Protein AF-A0A8H2XVH9-F1 (afdb_monomer_lite)

Foldseek 3Di:
DDDDDDDDDDDDDDDDDDDDDDPPPCPVPPPPPPVVLVVLLVVLVVQLVVLLVLLVVLLVVLVVLVVVLVPPDPPDPDCPPPSVVSVVLSVVSNVLSVCSNVVSVVSSVVSVVCSVVVPDPPPDPVVVVVSVVVSVVSVVVVVVVVVVVVVVVD

Structure (mmCIF, N/CA/C/O backbone):
data_AF-A0A8H2XVH9-F1
#
_entry.id   AF-A0A8H2XVH9-F1
#
loop_
_atom_site.group_PDB
_atom_site.id
_atom_site.type_symbol
_atom_site.label_atom_id
_atom_site.label_alt_id
_atom_site.label_comp_id
_atom_site.label_asym_id
_atom_site.label_entity_id
_atom_site.label_seq_id
_atom_site.pdbx_PDB_ins_code
_atom_site.Cartn_x
_atom_site.Cartn_y
_atom_site.Cartn_z
_atom_site.occupancy
_atom_site.B_iso_or_equiv
_atom_site.auth_seq_id
_atom_site.auth_comp_id
_atom_site.auth_asym_id
_atom_site.auth_atom_id
_atom_site.pdbx_PDB_model_num
ATOM 1 N N . MET A 1 1 ? -54.794 64.548 19.913 1.00 40.47 1 MET A N 1
ATOM 2 C CA . MET A 1 1 ? -55.504 63.346 19.416 1.00 40.47 1 MET A CA 1
ATOM 3 C C . MET A 1 1 ? -54.433 62.272 19.294 1.00 40.47 1 MET A C 1
ATOM 5 O O . MET A 1 1 ? -53.512 62.520 18.540 1.00 40.47 1 MET A O 1
ATOM 9 N N . GLN A 1 2 ? -54.324 61.189 20.059 1.00 41.72 2 GLN A N 1
ATOM 10 C CA . GLN A 1 2 ? -55.190 60.371 20.923 1.00 41.72 2 GLN A CA 1
ATOM 11 C C . GLN A 1 2 ? -54.210 59.745 21.964 1.00 41.72 2 GLN A C 1
ATOM 13 O O . GLN A 1 2 ? -53.076 59.461 21.598 1.00 41.72 2 GLN A O 1
ATOM 18 N N . SER A 1 3 ? -54.453 59.780 23.283 1.00 40.28 3 SER A N 1
ATOM 19 C CA . SER A 1 3 ? -55.134 58.729 24.080 1.00 40.28 3 SER A CA 1
ATOM 20 C C . SER A 1 3 ? -54.611 57.305 23.807 1.00 40.28 3 SER A C 1
ATOM 22 O O . SER A 1 3 ? -54.591 56.923 22.648 1.00 40.28 3 SER A O 1
ATOM 24 N N . ALA A 1 4 ? -54.299 56.400 24.737 1.00 48.28 4 ALA A N 1
ATOM 25 C CA . ALA A 1 4 ? -54.178 56.316 26.198 1.00 48.28 4 ALA A CA 1
ATOM 26 C C . ALA A 1 4 ? -53.773 54.849 26.517 1.00 48.28 4 ALA A C 1
ATOM 28 O O . ALA A 1 4 ? -53.998 53.990 25.669 1.00 48.28 4 ALA A O 1
ATOM 29 N N . ALA A 1 5 ? -53.317 54.591 27.755 1.00 52.09 5 ALA A N 1
ATOM 30 C CA . ALA A 1 5 ? -53.239 53.280 28.432 1.00 52.09 5 ALA A CA 1
ATOM 31 C C . ALA A 1 5 ? -52.168 52.291 27.892 1.00 52.09 5 ALA A C 1
ATOM 33 O O . ALA A 1 5 ? -51.928 52.208 26.700 1.00 52.09 5 ALA A O 1
ATOM 34 N N . ASP A 1 6 ? -51.407 51.552 28.698 1.00 46.31 6 ASP A N 1
ATOM 35 C CA . ASP A 1 6 ? -51.775 50.943 29.969 1.00 46.31 6 ASP A CA 1
ATOM 36 C C . ASP A 1 6 ? -50.625 50.891 30.985 1.00 46.31 6 ASP A C 1
ATOM 38 O O . ASP A 1 6 ? -49.453 50.658 30.689 1.00 46.31 6 ASP A O 1
ATOM 42 N N . THR A 1 7 ? -51.054 51.1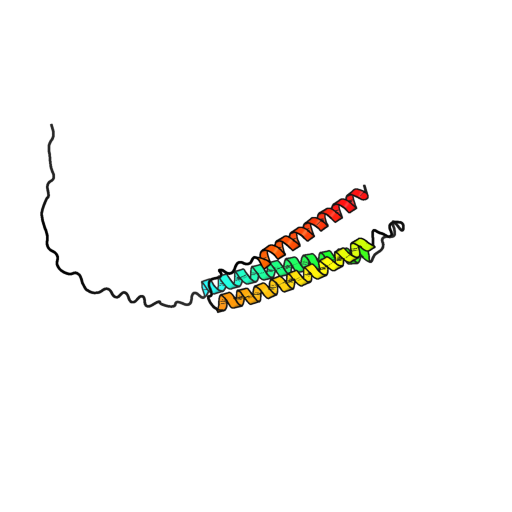02 32.217 1.00 57.53 7 THR A N 1
ATOM 43 C CA . THR A 1 7 ? -50.409 50.915 33.511 1.00 57.53 7 THR A CA 1
ATOM 44 C C . THR A 1 7 ? -50.070 49.455 33.808 1.00 57.53 7 THR A C 1
ATOM 46 O O . THR A 1 7 ? -50.898 48.585 33.575 1.00 57.53 7 THR A O 1
ATOM 49 N N . CYS A 1 8 ? -48.938 49.204 34.470 1.00 47.16 8 CYS A N 1
ATOM 50 C CA . CYS A 1 8 ? -48.920 48.599 35.811 1.00 47.16 8 CYS A CA 1
ATOM 51 C C . CYS A 1 8 ? -47.474 48.569 36.330 1.00 47.16 8 CYS A C 1
ATOM 53 O O . CYS A 1 8 ? -46.632 47.834 35.818 1.00 47.16 8 CYS A O 1
ATOM 55 N N . GLY A 1 9 ? -47.187 49.389 37.338 1.00 51.84 9 GLY A N 1
ATOM 56 C CA . GLY A 1 9 ? -46.007 49.247 38.181 1.00 51.84 9 GLY A CA 1
ATOM 57 C C . GLY A 1 9 ? -46.456 48.829 39.574 1.00 51.84 9 GLY A C 1
ATOM 58 O O . GLY A 1 9 ? -47.313 49.504 40.127 1.00 51.84 9 GLY A O 1
ATOM 59 N N . VAL A 1 10 ? -45.889 47.741 40.097 1.00 54.56 10 VAL A N 1
ATOM 60 C CA . VAL A 1 10 ? -45.887 47.262 41.497 1.00 54.56 10 VAL A CA 1
ATOM 61 C C . VAL A 1 10 ? -44.832 46.143 41.521 1.00 54.56 10 VAL A C 1
ATOM 63 O O . VAL A 1 10 ? -44.821 45.319 40.614 1.00 54.56 10 VAL A O 1
ATOM 66 N N . ASP A 1 11 ? -43.948 45.938 42.487 1.00 48.00 11 ASP A N 1
ATOM 67 C CA . ASP A 1 11 ? -43.294 46.753 43.502 1.00 48.00 11 ASP A CA 1
ATOM 68 C C . ASP A 1 11 ? -42.159 45.855 44.054 1.00 48.00 11 ASP A C 1
ATOM 70 O O . ASP A 1 11 ? -41.959 44.709 43.647 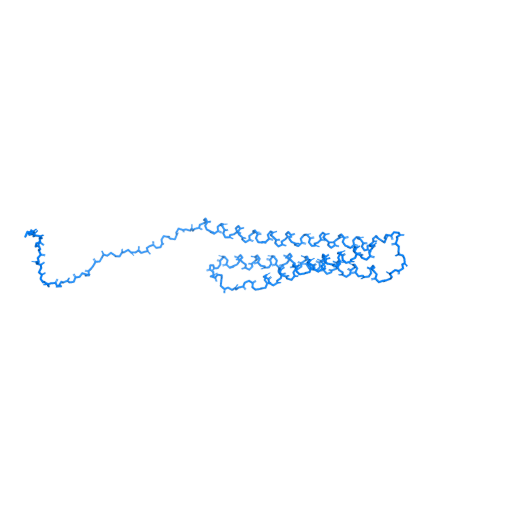1.00 48.00 11 ASP A O 1
ATOM 74 N N . THR A 1 12 ? -41.382 46.423 44.950 1.00 56.41 12 THR A N 1
ATOM 75 C CA . THR A 1 12 ? -40.053 46.056 45.425 1.00 56.41 12 THR A CA 1
ATOM 76 C C . THR A 1 12 ? -39.909 44.796 46.306 1.00 56.41 12 THR A C 1
ATOM 78 O O . THR A 1 12 ? -40.775 44.432 47.088 1.00 56.41 12 THR A O 1
ATOM 81 N N . ARG A 1 13 ? -38.696 44.214 46.211 1.00 47.38 13 ARG A N 1
ATOM 82 C CA . ARG A 1 13 ? -37.881 43.513 47.235 1.00 47.38 13 ARG A CA 1
ATOM 83 C C . ARG A 1 13 ? -38.556 42.518 48.199 1.00 47.38 13 ARG A C 1
ATOM 85 O O . ARG A 1 13 ? -39.161 42.892 49.195 1.00 47.38 13 ARG A O 1
ATOM 92 N N . GLY A 1 14 ? -38.143 41.259 48.053 1.00 41.56 14 GLY A N 1
ATOM 93 C CA . GLY A 1 14 ? -38.091 40.278 49.137 1.00 41.56 14 GLY A CA 1
ATOM 94 C C . GLY A 1 14 ? -37.326 39.027 48.706 1.00 41.56 14 GLY A C 1
ATOM 95 O O . GLY A 1 14 ? -37.865 38.196 47.986 1.00 41.56 14 GLY A O 1
ATOM 96 N N . THR A 1 15 ? -36.065 38.888 49.115 1.00 62.41 15 THR A N 1
ATOM 97 C CA . THR A 1 15 ? -35.391 37.579 49.142 1.00 62.41 15 THR A CA 1
ATOM 98 C C . THR A 1 15 ? -35.971 36.763 50.291 1.00 62.41 15 THR A C 1
ATOM 100 O O . THR A 1 15 ? -36.015 37.264 51.417 1.00 62.41 15 THR A O 1
ATOM 103 N N . PRO A 1 16 ? -36.372 35.515 50.027 1.00 52.41 16 PRO A N 1
ATOM 104 C CA . PRO A 1 16 ? -35.792 34.437 50.816 1.00 52.41 16 PRO A CA 1
ATOM 105 C C . PRO A 1 16 ? -35.425 33.204 49.980 1.00 52.41 16 PRO A C 1
ATOM 107 O O . PRO A 1 16 ? -35.843 33.014 48.838 1.00 52.41 16 PRO A O 1
ATOM 110 N N . ASP A 1 17 ? -34.583 32.398 50.607 1.00 49.47 17 ASP A N 1
ATOM 111 C CA . ASP A 1 17 ? -33.915 31.183 50.164 1.00 49.47 17 ASP A CA 1
ATOM 112 C C . ASP A 1 17 ? -34.730 30.231 49.279 1.00 49.47 17 ASP A C 1
ATOM 114 O O . ASP A 1 17 ? -35.813 29.766 49.633 1.00 49.47 17 ASP A O 1
ATOM 118 N N . ARG A 1 18 ? -34.126 29.830 48.153 1.00 50.03 18 ARG A N 1
ATOM 119 C CA . ARG A 1 18 ? -34.555 28.668 47.366 1.00 50.03 18 ARG A CA 1
ATOM 120 C C . ARG A 1 18 ? -33.457 27.611 47.351 1.00 50.03 18 ARG A C 1
ATOM 122 O O . ARG A 1 18 ? -32.848 27.336 46.322 1.00 50.03 18 ARG A O 1
ATOM 129 N N . SER A 1 19 ? -33.226 26.993 48.503 1.00 56.16 19 SER A N 1
ATOM 130 C CA . SER A 1 19 ? -32.604 25.675 48.585 1.00 56.16 19 SER A CA 1
ATOM 131 C C . SER A 1 19 ? -33.707 24.633 48.777 1.00 56.16 19 SER A C 1
ATOM 133 O O . SER A 1 19 ? -34.383 24.621 49.800 1.00 56.16 19 SER A O 1
ATOM 135 N N . SER A 1 20 ? -33.923 23.783 47.765 1.00 49.34 20 SER A N 1
ATOM 136 C CA . SER A 1 20 ? -34.141 22.330 47.917 1.00 49.34 20 SER A CA 1
ATOM 137 C C . SER A 1 20 ? -34.779 21.690 46.677 1.00 49.34 20 SER A C 1
ATOM 139 O O . SER A 1 20 ? -35.888 22.019 46.264 1.00 49.34 20 SER A O 1
ATOM 141 N N . SER A 1 21 ? -34.065 20.680 46.175 1.00 49.56 21 SER A N 1
ATOM 142 C CA . SER A 1 21 ? -34.615 19.439 45.616 1.00 49.56 21 SER A CA 1
ATOM 143 C C . SER A 1 21 ? -35.140 19.443 44.179 1.00 49.56 21 SER A C 1
ATOM 145 O O . SER A 1 21 ? -36.334 19.331 43.921 1.00 49.56 21 SER A O 1
ATOM 147 N N . ARG A 1 22 ? -34.205 19.321 43.232 1.00 47.25 22 ARG A N 1
ATOM 148 C CA . ARG A 1 22 ? -34.245 18.184 42.299 1.00 47.25 22 ARG A CA 1
ATOM 149 C C . ARG A 1 22 ? -32.834 17.654 42.085 1.00 47.25 22 ARG A C 1
ATOM 151 O O . ARG A 1 22 ? -32.119 18.030 41.166 1.00 47.25 22 ARG A O 1
ATOM 158 N N . SER A 1 23 ? -32.467 16.743 42.977 1.00 46.91 23 SER A N 1
ATOM 159 C CA . SER A 1 23 ? -31.603 15.618 42.666 1.00 46.91 23 SER A CA 1
ATOM 160 C C . SER A 1 23 ? -32.199 14.863 41.473 1.00 46.91 23 SER A C 1
ATOM 162 O O . SER A 1 23 ? -32.932 13.892 41.638 1.00 46.91 23 SER A O 1
ATOM 164 N N . SER A 1 24 ? -31.921 15.306 40.251 1.00 48.03 24 SER A N 1
ATOM 165 C CA . SER A 1 24 ? -31.807 14.352 39.159 1.00 48.03 24 SER A CA 1
ATOM 166 C C . SER A 1 24 ? -30.437 13.729 39.336 1.00 48.03 24 SER A C 1
ATOM 168 O O . SER A 1 24 ? -29.440 14.197 38.789 1.00 48.03 24 SER A O 1
ATOM 170 N N . THR A 1 25 ? -30.399 12.702 40.184 1.00 47.75 25 THR A N 1
ATOM 171 C CA . THR A 1 25 ? -29.588 11.522 39.932 1.00 47.75 25 THR A CA 1
ATOM 172 C C . THR A 1 25 ? -29.602 11.321 38.423 1.00 47.75 25 THR A C 1
ATOM 174 O O . THR A 1 25 ? -30.571 10.826 37.854 1.00 47.75 25 THR A O 1
ATOM 177 N N . SER A 1 26 ? -28.538 11.773 37.759 1.00 47.16 26 SER A N 1
ATOM 178 C CA . SER A 1 26 ? -28.141 11.210 36.485 1.00 47.16 26 SER A CA 1
ATOM 179 C C . SER A 1 26 ? -27.680 9.807 36.846 1.00 47.16 26 SER A C 1
ATOM 181 O O . SER A 1 26 ? -26.495 9.517 36.979 1.00 47.16 26 SER A O 1
ATOM 183 N N . SER A 1 27 ? -28.647 8.946 37.166 1.00 47.44 27 SER A N 1
ATOM 184 C CA . SER A 1 27 ? -28.516 7.522 36.982 1.00 47.44 27 SER A CA 1
ATOM 185 C C . SER A 1 27 ? -28.225 7.404 35.502 1.00 47.44 27 SER A C 1
ATOM 187 O O . SER A 1 27 ? -29.138 7.429 34.679 1.00 47.44 27 SER A O 1
ATOM 189 N N . SER A 1 28 ? -26.926 7.433 35.202 1.00 54.31 28 SER A N 1
ATOM 190 C CA . SER A 1 28 ? -26.338 7.027 33.946 1.00 54.31 28 SER A CA 1
ATOM 191 C C . SER A 1 28 ? -26.892 5.637 33.700 1.00 54.31 28 SER A C 1
ATOM 193 O O . SER A 1 28 ? -26.382 4.640 34.209 1.00 54.31 28 SER A O 1
ATOM 195 N N . SER A 1 29 ? -28.049 5.577 33.043 1.00 53.22 29 SER A N 1
ATOM 196 C CA . SER A 1 29 ? -28.565 4.349 32.492 1.00 53.22 29 SER A CA 1
ATOM 197 C C . SER A 1 29 ? -27.563 4.025 31.408 1.00 53.22 29 SER A C 1
ATOM 199 O O . SER A 1 29 ? -27.624 4.578 30.309 1.00 53.22 29 SER A O 1
ATOM 201 N N . PHE A 1 30 ? -26.576 3.216 31.774 1.00 55.62 30 PHE A N 1
ATOM 202 C CA . PHE A 1 30 ? -25.624 2.619 30.865 1.00 55.62 30 PHE A CA 1
ATOM 203 C C . PHE A 1 30 ? -26.433 1.660 29.994 1.00 55.62 30 PHE A C 1
ATOM 205 O O . PHE A 1 30 ? -26.492 0.461 30.236 1.00 55.62 30 PHE A O 1
ATOM 212 N N . VAL A 1 31 ? -27.190 2.222 29.054 1.00 59.78 31 VAL A N 1
ATOM 213 C CA . VAL A 1 31 ? -27.799 1.470 27.973 1.00 59.78 31 VAL A CA 1
ATOM 214 C C . VAL A 1 31 ? -26.616 1.140 27.078 1.00 59.78 31 VAL A C 1
ATOM 216 O O . VAL A 1 31 ? -26.056 2.066 26.482 1.00 59.78 31 VAL A O 1
ATOM 219 N N . PRO A 1 32 ? -26.164 -0.125 27.028 1.00 62.25 32 PRO A N 1
ATOM 220 C CA . PRO A 1 32 ? -25.057 -0.486 26.165 1.00 62.25 32 PRO A CA 1
ATOM 221 C C . PRO A 1 32 ? -25.465 -0.125 24.739 1.00 62.25 32 PRO A C 1
ATOM 223 O O . PRO A 1 32 ? -26.451 -0.639 24.209 1.00 62.25 32 PRO A O 1
ATOM 226 N N . ASN A 1 33 ? -24.743 0.815 24.129 1.00 69.31 33 ASN A N 1
ATOM 227 C CA . ASN A 1 33 ? -25.003 1.248 22.764 1.00 69.31 33 ASN A CA 1
ATOM 228 C C . ASN A 1 33 ? -24.431 0.212 21.786 1.00 69.31 33 ASN A C 1
ATOM 230 O O . ASN A 1 33 ? -23.500 0.482 21.029 1.00 69.31 33 ASN A O 1
ATOM 234 N N . THR A 1 34 ? -24.997 -0.998 21.818 1.00 72.12 34 THR A N 1
ATOM 235 C CA . THR A 1 34 ? -24.618 -2.126 20.960 1.00 72.12 34 THR A CA 1
ATOM 236 C C . THR A 1 34 ? -24.704 -1.748 19.478 1.00 72.12 34 THR A C 1
ATOM 238 O O . THR A 1 34 ? -23.896 -2.208 18.675 1.00 72.12 34 THR A O 1
ATOM 241 N N . GLY A 1 35 ? -25.634 -0.853 19.118 1.00 75.94 35 GLY A N 1
ATOM 242 C CA . GLY A 1 35 ? -25.781 -0.331 17.759 1.00 75.94 35 GLY A CA 1
ATOM 243 C C . GLY A 1 35 ? -24.622 0.562 17.303 1.00 75.94 35 GLY A C 1
ATOM 244 O O . GLY A 1 35 ? -24.181 0.444 16.162 1.00 75.94 35 GLY A O 1
ATOM 245 N N . SER A 1 36 ? -24.086 1.426 18.173 1.00 80.88 36 SER A N 1
ATOM 246 C CA . SER A 1 36 ? -22.929 2.262 17.820 1.00 80.88 36 SER A CA 1
ATOM 247 C C . SER A 1 36 ? -21.667 1.429 17.686 1.00 80.88 36 SER A C 1
ATOM 249 O O . SER A 1 36 ? -20.975 1.548 16.682 1.00 80.88 36 SER A O 1
ATOM 251 N N . THR A 1 37 ? -21.421 0.529 18.636 1.00 81.00 37 THR A N 1
ATOM 252 C CA . THR A 1 37 ? -20.258 -0.359 18.601 1.00 81.00 37 THR A CA 1
ATOM 253 C C . THR A 1 37 ? -20.245 -1.229 17.335 1.00 81.00 37 THR A C 1
ATOM 255 O O . THR A 1 37 ? -19.209 -1.350 16.688 1.00 81.00 37 THR A O 1
ATOM 258 N N . ALA A 1 38 ? -21.395 -1.771 16.910 1.00 83.38 38 ALA A N 1
ATOM 259 C CA . ALA A 1 38 ? -21.497 -2.548 15.668 1.00 83.38 38 ALA A CA 1
ATOM 260 C C . ALA A 1 38 ? -21.140 -1.733 14.406 1.00 83.38 38 ALA A C 1
ATOM 262 O O . ALA A 1 38 ? -20.503 -2.247 13.484 1.00 83.38 38 ALA A O 1
ATOM 263 N N . ARG A 1 39 ? -21.514 -0.447 14.362 1.00 88.44 39 ARG A N 1
ATOM 264 C CA . ARG A 1 39 ? -21.177 0.465 13.255 1.00 88.44 39 ARG A CA 1
ATOM 265 C C . ARG A 1 39 ? -19.676 0.765 13.187 1.00 88.44 39 ARG A C 1
ATOM 267 O O . ARG A 1 39 ? -19.129 0.884 12.086 1.00 88.44 39 ARG A O 1
ATOM 274 N N . ASP A 1 40 ? -19.020 0.865 14.337 1.00 86.75 40 ASP A N 1
ATOM 275 C CA . ASP A 1 40 ? -17.586 1.147 14.417 1.00 86.75 40 ASP A CA 1
ATOM 276 C C . ASP A 1 40 ? -16.767 -0.066 13.939 1.00 86.75 40 ASP A C 1
ATOM 278 O O . ASP A 1 40 ? -15.884 0.091 13.091 1.00 86.75 40 ASP A O 1
ATOM 282 N N . TYR A 1 41 ? -17.150 -1.286 14.343 1.00 84.19 41 TYR A N 1
ATOM 283 C CA . TYR A 1 41 ? -16.558 -2.528 13.821 1.00 84.19 41 TYR A CA 1
ATOM 284 C C . TYR A 1 41 ? -16.689 -2.644 12.297 1.00 84.19 41 TYR A C 1
ATOM 286 O O . TYR A 1 41 ? -15.690 -2.844 11.607 1.00 84.19 41 TYR A O 1
ATOM 294 N N . CYS A 1 42 ? -17.890 -2.418 11.751 1.00 88.94 42 CYS A N 1
ATOM 295 C CA . CYS A 1 42 ? -18.119 -2.464 10.302 1.00 88.94 42 CYS A CA 1
ATOM 296 C C . CYS A 1 42 ? -17.223 -1.473 9.531 1.00 88.94 42 CYS A C 1
ATOM 298 O O . CYS A 1 42 ? -16.793 -1.734 8.405 1.00 88.94 42 CYS A O 1
ATOM 300 N N . THR A 1 43 ? -16.924 -0.317 10.126 1.00 88.25 43 THR A N 1
ATOM 301 C CA . THR A 1 43 ? -16.076 0.696 9.488 1.00 88.25 43 THR A CA 1
ATOM 302 C C . THR A 1 43 ? -14.614 0.259 9.434 1.00 88.25 43 THR A C 1
ATOM 304 O O . THR A 1 43 ? -13.972 0.431 8.397 1.00 88.25 43 THR A O 1
ATOM 307 N N . ILE A 1 44 ? -14.107 -0.366 10.497 1.00 86.75 44 ILE A N 1
ATOM 308 C CA . ILE A 1 44 ? -12.747 -0.920 10.539 1.00 86.75 44 ILE A CA 1
ATOM 309 C C . ILE A 1 44 ? -12.599 -2.083 9.552 1.00 86.75 44 ILE A C 1
ATOM 311 O O . ILE A 1 44 ? -11.642 -2.121 8.777 1.00 86.75 44 ILE A O 1
ATOM 315 N N . GLU A 1 45 ? -13.569 -2.997 9.517 1.00 89.06 45 GLU A N 1
ATOM 316 C CA . GLU A 1 45 ? -13.576 -4.121 8.575 1.00 89.06 45 GLU A CA 1
ATOM 317 C C . GLU A 1 45 ? -13.550 -3.641 7.118 1.00 89.06 45 GLU A C 1
ATOM 319 O O . GLU A 1 45 ? -12.808 -4.176 6.293 1.00 89.06 45 GLU A O 1
ATOM 324 N N . ARG A 1 46 ? -14.302 -2.579 6.792 1.00 90.50 46 ARG A N 1
ATOM 325 C CA . ARG A 1 46 ? -14.283 -1.957 5.457 1.00 90.50 46 ARG A CA 1
ATOM 326 C C . ARG A 1 46 ? -12.893 -1.437 5.088 1.00 90.50 46 ARG A C 1
ATOM 328 O O . ARG A 1 46 ? -12.461 -1.585 3.940 1.00 90.50 46 ARG A O 1
ATOM 335 N N . THR A 1 47 ? -12.197 -0.826 6.038 1.00 89.06 47 THR A N 1
ATOM 336 C CA . THR A 1 47 ? -10.831 -0.338 5.834 1.00 89.06 47 THR A CA 1
ATOM 337 C C . THR A 1 47 ? -9.874 -1.507 5.586 1.00 89.06 47 THR A C 1
ATOM 339 O O . THR A 1 47 ? -9.157 -1.493 4.585 1.00 89.06 47 THR A O 1
ATOM 342 N N . LEU A 1 48 ? -9.937 -2.572 6.393 1.00 87.31 48 LEU A N 1
ATOM 343 C CA . LEU A 1 48 ? -9.155 -3.802 6.188 1.00 87.31 48 LEU A CA 1
ATOM 344 C C . LEU A 1 48 ? -9.407 -4.429 4.803 1.00 87.31 48 LEU A C 1
ATOM 346 O O . LEU A 1 48 ? -8.468 -4.799 4.090 1.00 87.31 48 LEU A O 1
ATOM 350 N N . LEU A 1 49 ? -10.675 -4.517 4.388 1.00 90.00 49 LEU A N 1
ATOM 351 C CA . LEU A 1 49 ? -11.062 -5.033 3.070 1.00 90.00 49 LEU A CA 1
ATOM 352 C C . LEU A 1 49 ? -10.505 -4.180 1.921 1.00 90.00 49 LEU A C 1
ATOM 354 O O . LEU A 1 49 ? -10.148 -4.702 0.867 1.00 90.00 49 LEU A O 1
ATOM 358 N N . SER A 1 50 ? -10.385 -2.871 2.123 1.00 91.69 50 SER A N 1
ATOM 359 C CA . SER A 1 50 ? -9.808 -1.969 1.122 1.00 91.69 50 SER A CA 1
ATOM 360 C C . SER A 1 50 ? -8.297 -2.183 0.972 1.00 91.69 50 SER A C 1
ATOM 362 O O . SER A 1 50 ? -7.803 -2.279 -0.152 1.00 91.69 50 SER A O 1
ATOM 364 N N . PHE A 1 51 ? -7.569 -2.338 2.084 1.00 88.12 51 PHE A N 1
ATOM 365 C CA . PHE A 1 51 ? -6.128 -2.628 2.073 1.00 88.12 51 PHE A CA 1
ATOM 366 C C . PHE A 1 51 ? -5.799 -3.989 1.461 1.00 88.12 51 PHE A C 1
ATOM 368 O O . PHE A 1 51 ? -4.892 -4.100 0.635 1.00 88.12 51 PHE A O 1
ATOM 375 N N . SER A 1 52 ? -6.563 -5.021 1.813 1.00 89.69 52 SER A N 1
ATOM 376 C CA . SER A 1 52 ? -6.399 -6.356 1.228 1.00 89.69 52 SER A CA 1
ATOM 377 C C . SER A 1 52 ? -6.700 -6.364 -0.272 1.00 89.69 52 SER A C 1
ATOM 379 O O . SER A 1 52 ? -5.916 -6.920 -1.042 1.00 89.69 52 SER A O 1
ATOM 381 N N . ARG A 1 53 ? -7.766 -5.683 -0.720 1.00 92.56 53 ARG A N 1
ATOM 382 C CA . ARG A 1 53 ? -8.058 -5.521 -2.153 1.00 92.56 53 ARG A CA 1
ATOM 383 C C . ARG A 1 53 ? -6.917 -4.826 -2.892 1.00 92.56 53 ARG A C 1
ATOM 385 O O . ARG A 1 53 ? -6.537 -5.286 -3.964 1.00 92.56 53 ARG A O 1
ATOM 392 N N . LEU A 1 54 ? -6.369 -3.748 -2.330 1.00 91.12 54 LEU A N 1
ATOM 393 C CA . LEU A 1 54 ? -5.222 -3.049 -2.910 1.00 91.12 54 LEU A CA 1
ATOM 394 C C . LEU A 1 54 ? -4.015 -3.990 -3.047 1.00 91.12 54 LEU A C 1
ATOM 396 O O . LEU A 1 54 ? -3.458 -4.097 -4.135 1.00 91.12 54 LEU A O 1
ATOM 400 N N . GLY A 1 55 ? -3.665 -4.724 -1.986 1.00 91.25 55 GLY A N 1
ATOM 401 C CA . GLY A 1 55 ? -2.584 -5.713 -2.013 1.00 91.25 55 GLY A CA 1
ATOM 402 C C . GLY A 1 55 ? -2.783 -6.773 -3.101 1.00 91.25 55 GLY A C 1
ATOM 403 O O . GLY A 1 55 ? -1.891 -6.993 -3.913 1.00 91.25 55 GLY A O 1
ATOM 404 N N . LEU A 1 56 ? -3.979 -7.360 -3.205 1.00 92.94 56 LEU A N 1
ATOM 405 C CA . LEU A 1 56 ? -4.286 -8.356 -4.239 1.00 92.94 56 LEU A CA 1
ATOM 406 C C . LEU A 1 56 ? -4.139 -7.808 -5.664 1.00 92.94 56 LEU A C 1
ATOM 408 O O . LEU A 1 56 ? -3.620 -8.505 -6.534 1.00 92.94 56 LEU A O 1
ATOM 412 N N . VAL A 1 57 ? -4.556 -6.563 -5.912 1.00 94.50 57 VAL A N 1
ATOM 413 C CA . VAL A 1 57 ? -4.368 -5.921 -7.222 1.00 94.50 57 VAL A CA 1
ATOM 414 C C . VAL A 1 57 ? -2.879 -5.789 -7.550 1.00 94.50 57 VAL A C 1
ATOM 416 O O . VAL A 1 57 ? -2.470 -6.124 -8.661 1.00 94.50 57 VAL A O 1
ATOM 419 N N . LEU A 1 58 ? -2.054 -5.371 -6.585 1.00 91.50 58 LEU A N 1
ATOM 420 C CA . LEU A 1 58 ? -0.602 -5.278 -6.766 1.00 91.50 58 LEU A CA 1
ATOM 421 C C . LEU A 1 58 ? 0.055 -6.645 -6.984 1.00 91.50 58 LEU A C 1
ATOM 423 O O . LEU A 1 58 ? 0.967 -6.762 -7.800 1.00 91.50 58 LEU A O 1
ATOM 427 N N . PHE A 1 59 ? -0.421 -7.681 -6.293 1.00 92.88 59 PHE A N 1
ATOM 428 C CA . PHE A 1 59 ? 0.048 -9.052 -6.474 1.00 92.88 59 PHE A CA 1
ATOM 429 C C . PHE A 1 59 ? -0.204 -9.552 -7.900 1.00 92.88 59 PHE A C 1
ATOM 431 O O . PHE A 1 59 ? 0.707 -10.055 -8.557 1.00 92.88 59 PHE A O 1
ATOM 438 N N . VAL A 1 60 ? -1.429 -9.370 -8.403 1.00 94.00 60 VAL A N 1
ATOM 439 C CA . VAL A 1 60 ? -1.808 -9.769 -9.768 1.00 94.00 60 VAL A CA 1
ATOM 440 C C . VAL A 1 60 ? -1.039 -8.958 -10.815 1.00 94.00 60 VAL A C 1
ATOM 442 O O . VAL A 1 60 ? -0.573 -9.520 -11.810 1.00 94.00 60 VAL A O 1
ATOM 445 N N . LEU A 1 61 ? -0.847 -7.655 -10.581 1.00 91.12 61 LEU A N 1
ATOM 446 C CA . LEU A 1 61 ? -0.036 -6.791 -11.441 1.00 91.12 61 LEU A CA 1
ATOM 447 C C . LEU A 1 61 ? 1.414 -7.283 -11.502 1.00 91.12 61 LEU A C 1
ATOM 449 O O . LEU A 1 61 ? 1.967 -7.437 -12.591 1.00 91.12 61 LEU A O 1
ATOM 453 N N . SER A 1 62 ? 2.012 -7.600 -10.352 1.00 89.56 62 SER A N 1
ATOM 454 C CA . SER A 1 62 ? 3.361 -8.161 -10.291 1.00 89.56 62 SER A CA 1
ATOM 455 C C . SER A 1 62 ? 3.478 -9.480 -11.049 1.00 89.56 62 SER A C 1
ATOM 457 O O . SER A 1 62 ? 4.380 -9.638 -11.868 1.00 89.56 62 SER A O 1
ATOM 459 N N . ALA A 1 63 ? 2.551 -10.415 -10.819 1.00 90.12 63 ALA A N 1
ATOM 460 C CA . ALA A 1 63 ? 2.548 -11.707 -11.497 1.00 90.12 63 ALA A CA 1
ATOM 461 C C . ALA A 1 63 ? 2.482 -11.540 -13.024 1.00 90.12 63 ALA A C 1
ATOM 463 O O . ALA A 1 63 ? 3.193 -12.230 -13.752 1.00 90.12 63 ALA A O 1
ATOM 464 N N . SER A 1 64 ? 1.694 -10.570 -13.499 1.00 90.31 64 SER A N 1
ATOM 465 C CA . SER A 1 64 ? 1.598 -10.231 -14.922 1.00 90.31 64 SER A CA 1
ATOM 466 C C . SER A 1 64 ? 2.929 -9.714 -15.482 1.00 90.31 64 SER A C 1
ATOM 468 O O . SER A 1 64 ? 3.365 -10.156 -16.545 1.00 90.31 64 SER A O 1
ATOM 470 N N . LEU A 1 65 ? 3.616 -8.826 -14.752 1.00 85.25 65 LEU A N 1
ATOM 471 C CA . LEU A 1 65 ? 4.939 -8.317 -15.138 1.00 85.25 65 LEU A CA 1
ATOM 472 C C . LEU A 1 65 ? 6.007 -9.415 -15.129 1.00 85.25 65 LEU A C 1
ATOM 474 O O . LEU A 1 65 ? 6.833 -9.487 -16.036 1.00 85.25 65 LEU A O 1
ATOM 478 N N . LEU A 1 66 ? 5.982 -10.287 -14.123 1.00 84.62 66 LEU A N 1
ATOM 479 C CA . LEU A 1 66 ? 6.955 -11.361 -13.963 1.00 84.62 66 LEU A CA 1
ATOM 480 C C . LEU A 1 66 ? 6.782 -12.433 -15.043 1.00 84.62 66 LEU A C 1
ATOM 482 O O . LEU A 1 66 ? 7.774 -12.947 -15.553 1.00 84.62 66 LEU A O 1
ATOM 486 N N . LEU A 1 67 ? 5.542 -12.720 -15.448 1.00 84.38 67 LEU A N 1
ATOM 487 C CA . LEU A 1 67 ? 5.257 -13.607 -16.573 1.00 84.38 67 LEU A CA 1
ATOM 488 C C . LEU A 1 67 ? 5.721 -12.995 -17.901 1.00 84.38 67 LEU A C 1
ATOM 490 O O . LEU A 1 67 ? 6.387 -13.677 -18.676 1.00 84.38 67 LEU A O 1
ATOM 494 N N . LYS A 1 68 ? 5.464 -11.698 -18.126 1.00 77.25 68 LYS A N 1
ATOM 495 C CA . LYS A 1 68 ? 5.975 -10.966 -19.299 1.00 77.25 68 LYS A CA 1
ATOM 496 C C . LYS A 1 68 ? 7.508 -10.950 -19.348 1.00 77.25 68 LYS A C 1
ATOM 498 O O . LYS A 1 68 ? 8.078 -11.029 -20.424 1.00 77.25 68 LYS A O 1
ATOM 503 N N . ALA A 1 69 ? 8.175 -10.906 -18.195 1.00 73.12 69 ALA A N 1
ATOM 504 C CA . ALA A 1 69 ? 9.633 -10.994 -18.109 1.00 73.12 69 ALA A CA 1
ATOM 505 C C . ALA A 1 69 ? 10.184 -12.417 -18.335 1.00 73.12 69 ALA A C 1
ATOM 507 O O . ALA A 1 69 ? 11.367 -12.578 -18.621 1.00 73.12 69 ALA A O 1
ATOM 508 N N . ARG A 1 70 ? 9.356 -13.458 -18.163 1.00 70.12 70 ARG A N 1
ATOM 509 C CA . ARG A 1 70 ? 9.752 -14.872 -18.287 1.00 70.12 70 ARG A CA 1
ATOM 510 C C . ARG A 1 70 ? 9.425 -15.494 -19.640 1.00 70.12 70 ARG A C 1
ATOM 512 O O . ARG A 1 70 ? 10.036 -16.505 -19.967 1.00 70.12 70 ARG A O 1
ATOM 519 N N . LEU A 1 71 ? 8.487 -14.929 -20.397 1.00 67.00 71 LEU A N 1
ATOM 520 C CA . LEU A 1 71 ? 8.258 -15.272 -21.798 1.00 67.00 71 LEU A CA 1
ATOM 521 C C . LEU A 1 71 ? 9.064 -14.282 -22.654 1.00 67.00 71 LEU A C 1
ATOM 523 O O . LEU A 1 71 ? 8.534 -13.211 -22.952 1.00 67.00 71 LEU A O 1
ATOM 527 N N . PRO A 1 72 ? 10.327 -14.576 -23.025 1.00 58.78 72 PRO A N 1
ATOM 528 C CA . PRO A 1 72 ? 11.004 -13.784 -24.042 1.00 58.78 72 PRO A CA 1
ATOM 529 C C . PRO A 1 72 ? 10.150 -13.864 -25.311 1.00 58.78 72 PRO A C 1
ATOM 531 O O . PRO A 1 72 ? 9.914 -14.950 -25.845 1.00 58.78 72 PRO A O 1
ATOM 534 N N . GLY A 1 73 ? 9.593 -12.730 -25.735 1.00 54.62 73 GLY A N 1
ATOM 535 C CA . GLY A 1 73 ? 8.939 -12.645 -27.034 1.00 54.62 73 GLY A CA 1
ATOM 536 C C . GLY A 1 73 ? 9.965 -12.953 -28.131 1.00 54.62 73 GLY A C 1
ATOM 537 O O . GLY A 1 73 ? 11.138 -12.634 -27.951 1.00 54.62 73 GLY A O 1
ATOM 538 N N . PRO A 1 74 ? 9.562 -13.557 -29.259 1.00 51.41 74 PRO A N 1
ATOM 539 C CA . PRO A 1 74 ? 10.462 -13.907 -30.365 1.00 51.41 74 PRO A CA 1
ATOM 540 C C . PRO A 1 74 ? 11.033 -12.693 -31.126 1.00 51.41 74 PRO A C 1
ATOM 542 O O . PRO A 1 74 ? 11.613 -12.855 -32.195 1.00 51.41 74 PRO A O 1
ATOM 545 N N . GLU A 1 75 ? 10.859 -11.480 -30.607 1.00 51.56 75 GLU A N 1
ATOM 546 C CA . GLU A 1 75 ? 11.176 -10.227 -31.278 1.00 51.56 75 GLU A CA 1
ATOM 547 C C . GLU A 1 75 ? 12.073 -9.415 -30.336 1.00 51.56 75 GLU A C 1
ATOM 549 O O . GLU A 1 75 ? 11.628 -8.962 -29.277 1.00 51.56 75 GLU A O 1
ATOM 554 N N . ASN A 1 76 ? 13.326 -9.232 -30.772 1.00 46.19 76 ASN A N 1
ATOM 555 C CA . ASN A 1 76 ? 14.373 -8.332 -30.263 1.00 46.19 76 ASN A CA 1
ATOM 556 C C . ASN A 1 76 ? 15.366 -8.968 -29.268 1.00 46.19 76 ASN A C 1
ATOM 558 O O . ASN A 1 76 ? 15.259 -8.838 -28.047 1.00 46.19 76 ASN A O 1
ATOM 562 N N . ASP A 1 77 ? 16.387 -9.599 -29.851 1.00 46.12 77 ASP A N 1
ATOM 563 C CA . ASP A 1 77 ? 17.578 -10.197 -29.229 1.00 46.12 77 ASP A CA 1
ATOM 564 C C . ASP A 1 77 ? 18.711 -9.150 -29.047 1.00 46.12 77 ASP A C 1
ATOM 566 O O . ASP A 1 77 ? 19.890 -9.477 -28.948 1.00 46.12 77 ASP A O 1
ATOM 570 N N . ASP A 1 78 ? 18.376 -7.855 -29.025 1.00 43.75 78 ASP A N 1
ATOM 571 C CA . ASP A 1 78 ? 19.348 -6.761 -29.171 1.00 43.75 78 ASP A CA 1
ATOM 572 C C . ASP A 1 78 ? 19.196 -5.639 -28.126 1.00 43.75 78 ASP A C 1
ATOM 574 O O . ASP A 1 78 ? 19.795 -4.569 -28.228 1.00 43.75 78 ASP A O 1
ATOM 578 N N . THR A 1 79 ? 18.479 -5.897 -27.028 1.00 47.03 79 THR A N 1
ATOM 579 C CA . THR A 1 79 ? 18.531 -5.043 -25.828 1.00 47.03 79 THR A CA 1
ATOM 580 C C . THR A 1 79 ? 18.730 -5.885 -24.570 1.00 47.03 79 THR A C 1
ATOM 582 O O . THR A 1 79 ? 17.794 -6.137 -23.811 1.00 47.03 79 THR A O 1
ATOM 585 N N . GLU A 1 80 ? 19.984 -6.243 -24.280 1.00 45.25 80 GLU A N 1
ATOM 586 C CA . GLU A 1 80 ? 20.414 -6.889 -23.021 1.00 45.25 80 GLU A CA 1
ATOM 587 C C . GLU A 1 80 ? 20.063 -6.081 -21.744 1.00 45.25 80 GLU A C 1
ATOM 589 O O . GLU A 1 80 ? 20.259 -6.537 -20.619 1.00 45.25 80 GLU A O 1
ATOM 594 N N . THR A 1 81 ? 19.475 -4.892 -21.898 1.00 46.75 81 THR A N 1
ATOM 595 C CA . THR A 1 81 ? 19.065 -3.987 -20.816 1.00 46.75 81 THR A CA 1
ATOM 596 C C . THR A 1 81 ? 17.551 -4.020 -20.520 1.00 46.75 81 THR A C 1
ATOM 598 O O . THR A 1 81 ? 17.130 -3.600 -19.444 1.00 46.75 81 THR A O 1
ATOM 601 N N . GLY A 1 82 ? 16.704 -4.535 -21.425 1.00 48.53 82 GLY A N 1
ATOM 602 C CA . GLY A 1 82 ? 15.236 -4.436 -21.313 1.00 48.53 82 GLY A CA 1
ATOM 603 C C . GLY A 1 82 ? 14.596 -5.497 -20.408 1.00 48.53 82 GLY A C 1
ATOM 604 O O . GLY A 1 82 ? 13.787 -5.181 -19.532 1.00 48.53 82 GLY A O 1
ATOM 605 N N . GLY A 1 83 ? 15.009 -6.761 -20.551 1.00 53.69 83 GLY A N 1
ATOM 606 C CA . GLY A 1 83 ? 14.519 -7.867 -19.713 1.00 53.69 83 GLY A CA 1
ATOM 607 C C . GLY A 1 83 ? 14.968 -7.763 -18.250 1.00 53.69 83 GLY A C 1
ATOM 608 O O . GLY A 1 83 ? 14.230 -8.132 -17.332 1.00 53.69 83 GLY A O 1
ATOM 609 N N . ALA A 1 84 ? 16.145 -7.173 -18.014 1.00 56.66 84 ALA A N 1
ATOM 610 C CA . ALA A 1 84 ? 16.700 -6.976 -16.679 1.00 56.66 84 ALA A CA 1
ATOM 611 C C . ALA A 1 84 ? 15.947 -5.922 -15.853 1.00 56.66 84 ALA A C 1
ATOM 613 O O . ALA A 1 84 ? 16.034 -5.963 -14.631 1.00 56.66 84 ALA A O 1
ATOM 614 N N . ALA A 1 85 ? 15.196 -5.006 -16.479 1.00 62.72 85 ALA A N 1
ATOM 615 C CA . ALA A 1 85 ? 14.449 -3.955 -15.779 1.00 62.72 85 ALA A CA 1
ATOM 616 C C . ALA A 1 85 ? 13.035 -4.392 -15.348 1.00 62.72 85 ALA A C 1
ATOM 618 O O . ALA A 1 85 ? 12.523 -3.927 -14.329 1.00 62.72 85 ALA A O 1
ATOM 619 N N . ALA A 1 86 ? 12.409 -5.332 -16.065 1.00 69.31 86 ALA A N 1
ATOM 620 C CA . ALA A 1 86 ? 11.080 -5.845 -15.713 1.00 69.31 86 ALA A CA 1
ATOM 621 C C . ALA A 1 86 ? 11.104 -6.776 -14.480 1.00 69.31 86 ALA A C 1
ATOM 623 O O . ALA A 1 86 ? 10.178 -6.766 -13.664 1.00 69.31 86 ALA A O 1
ATOM 624 N N . LEU A 1 87 ? 12.188 -7.540 -14.307 1.00 77.06 87 LEU A N 1
ATOM 625 C CA . LEU A 1 87 ? 12.416 -8.437 -13.165 1.00 77.06 87 LEU A CA 1
ATOM 626 C C . LEU A 1 87 ? 12.453 -7.727 -11.788 1.00 77.06 87 LEU A C 1
ATOM 628 O O . LEU A 1 87 ? 11.736 -8.163 -10.875 1.00 77.06 87 LEU A O 1
ATOM 632 N N . PRO A 1 88 ? 13.235 -6.645 -11.583 1.00 83.25 88 PRO A N 1
ATOM 633 C CA . PRO A 1 88 ? 13.261 -5.927 -10.313 1.00 83.25 88 PRO A CA 1
ATOM 634 C C . PRO A 1 88 ? 11.927 -5.234 -10.044 1.00 83.25 88 PRO A C 1
ATOM 636 O O . PRO A 1 88 ? 11.470 -5.239 -8.903 1.00 83.25 88 PRO A O 1
ATOM 639 N N . LEU A 1 89 ? 11.257 -4.720 -11.082 1.00 81.75 89 LEU A N 1
ATOM 640 C CA . LEU A 1 89 ? 9.957 -4.067 -10.937 1.00 81.75 89 LEU A CA 1
ATOM 641 C C . LEU A 1 89 ? 8.902 -5.042 -10.391 1.00 81.75 89 LEU A C 1
ATOM 643 O O . LEU A 1 89 ? 8.233 -4.736 -9.405 1.00 81.75 89 LEU A O 1
ATOM 647 N N . GLY A 1 90 ? 8.817 -6.252 -10.956 1.00 85.25 90 GLY A N 1
ATOM 648 C CA . GLY A 1 90 ? 7.940 -7.308 -10.440 1.00 85.25 90 GLY A CA 1
ATOM 649 C C . GLY A 1 90 ? 8.245 -7.658 -8.978 1.00 85.25 90 GLY A C 1
ATOM 650 O O . GLY A 1 90 ? 7.335 -7.718 -8.149 1.00 85.25 90 GLY A O 1
ATOM 651 N N . THR A 1 91 ? 9.526 -7.799 -8.627 1.00 87.56 91 THR A N 1
ATOM 652 C CA . THR A 1 91 ? 9.953 -8.127 -7.254 1.00 87.56 91 THR A CA 1
ATOM 653 C C . THR A 1 91 ? 9.531 -7.054 -6.246 1.00 87.56 91 THR A C 1
ATOM 655 O O . THR A 1 91 ? 8.988 -7.379 -5.188 1.00 87.56 91 THR A O 1
ATOM 658 N N . ILE A 1 92 ? 9.710 -5.773 -6.587 1.00 89.88 92 ILE A N 1
ATOM 659 C CA . ILE A 1 92 ? 9.286 -4.648 -5.740 1.00 89.88 92 ILE A CA 1
ATOM 660 C C . ILE A 1 92 ? 7.768 -4.675 -5.533 1.00 89.88 92 ILE A C 1
ATOM 662 O O . ILE A 1 92 ? 7.309 -4.468 -4.412 1.00 89.88 92 ILE A O 1
ATOM 666 N N . TYR A 1 93 ? 6.984 -4.995 -6.566 1.00 88.94 93 TYR A N 1
ATOM 667 C CA . TYR A 1 93 ? 5.529 -5.095 -6.437 1.00 88.94 93 TYR A CA 1
ATOM 668 C C . TYR A 1 93 ? 5.056 -6.274 -5.581 1.00 88.94 93 TYR A C 1
ATOM 670 O O . TYR A 1 93 ? 4.066 -6.127 -4.863 1.00 88.94 93 TYR A O 1
ATOM 678 N N . ILE A 1 94 ? 5.757 -7.414 -5.593 1.00 90.06 94 ILE A N 1
ATOM 679 C CA . ILE A 1 94 ? 5.469 -8.505 -4.646 1.00 90.06 94 ILE A CA 1
ATOM 680 C C . ILE A 1 94 ? 5.694 -8.024 -3.215 1.00 90.06 94 ILE A C 1
ATOM 682 O O . ILE A 1 94 ? 4.817 -8.193 -2.367 1.00 90.06 94 ILE A O 1
ATOM 686 N N . LEU A 1 95 ? 6.840 -7.392 -2.945 1.00 91.56 95 LEU A N 1
ATOM 687 C CA . LEU A 1 95 ? 7.147 -6.868 -1.615 1.00 91.56 95 LEU A CA 1
ATOM 688 C C . LEU A 1 95 ? 6.120 -5.813 -1.187 1.00 91.56 95 LEU A C 1
ATOM 690 O O . LEU A 1 95 ? 5.596 -5.886 -0.078 1.00 91.56 95 LEU A O 1
ATOM 694 N N . ALA A 1 96 ? 5.770 -4.885 -2.078 1.00 89.88 96 ALA A N 1
ATOM 695 C CA . ALA A 1 96 ? 4.756 -3.865 -1.834 1.00 89.88 96 ALA A CA 1
ATOM 696 C C . ALA A 1 96 ? 3.376 -4.478 -1.541 1.00 89.88 96 ALA A C 1
ATOM 698 O O . ALA A 1 96 ? 2.701 -4.040 -0.612 1.00 89.88 96 ALA A O 1
ATOM 699 N N . SER A 1 97 ? 2.978 -5.524 -2.272 1.00 91.25 97 SER A N 1
ATOM 700 C CA . SER A 1 97 ? 1.738 -6.267 -2.023 1.00 91.25 97 SER A CA 1
ATOM 701 C C . SER A 1 97 ? 1.722 -6.908 -0.635 1.00 91.25 97 SER A C 1
ATOM 703 O O . SER A 1 97 ? 0.741 -6.778 0.096 1.00 91.25 97 SER A O 1
ATOM 705 N N . VAL A 1 98 ? 2.799 -7.603 -0.255 1.00 91.19 98 VAL A N 1
ATOM 706 C CA . VAL A 1 98 ? 2.902 -8.256 1.060 1.00 91.19 98 VAL A CA 1
ATOM 707 C C . VAL A 1 98 ? 2.861 -7.214 2.177 1.00 91.19 98 VAL A C 1
ATOM 709 O O . VAL A 1 98 ? 2.100 -7.367 3.132 1.00 91.19 98 VAL A O 1
ATOM 712 N N . LEU A 1 99 ? 3.607 -6.116 2.028 1.00 88.75 99 LEU A N 1
ATOM 713 C CA . LEU A 1 99 ? 3.588 -5.006 2.979 1.00 88.75 99 LEU A CA 1
ATOM 714 C C . LEU A 1 99 ? 2.205 -4.357 3.080 1.00 88.75 99 LEU A C 1
ATOM 716 O O . LEU A 1 99 ? 1.793 -4.017 4.184 1.00 88.75 99 LEU A O 1
ATOM 720 N N . ALA A 1 100 ? 1.462 -4.227 1.977 1.00 87.00 100 ALA A N 1
ATOM 721 C CA . ALA A 1 100 ? 0.110 -3.669 1.994 1.00 87.00 100 ALA A CA 1
ATOM 722 C C . ALA A 1 100 ? -0.875 -4.547 2.778 1.00 87.00 100 ALA A C 1
ATOM 724 O O . ALA A 1 100 ? -1.677 -4.028 3.555 1.00 87.00 100 ALA A O 1
ATOM 725 N N . ILE A 1 101 ? -0.776 -5.872 2.633 1.00 88.06 101 ILE A N 1
ATOM 726 C CA . ILE A 1 101 ? -1.598 -6.824 3.392 1.00 88.06 101 ILE A CA 1
ATOM 727 C C . ILE A 1 101 ? -1.235 -6.775 4.882 1.00 88.06 101 ILE A C 1
ATOM 729 O O . ILE A 1 101 ? -2.124 -6.661 5.726 1.00 88.06 101 ILE A O 1
ATOM 733 N N . ILE A 1 102 ? 0.061 -6.807 5.211 1.00 88.06 102 ILE A N 1
ATOM 734 C CA . ILE A 1 102 ? 0.541 -6.752 6.601 1.00 88.06 102 ILE A CA 1
ATOM 735 C C . ILE A 1 102 ? 0.168 -5.417 7.253 1.00 88.06 102 ILE A C 1
ATOM 737 O O . ILE A 1 102 ? -0.299 -5.406 8.388 1.00 88.06 102 ILE A O 1
ATOM 741 N N . SER A 1 103 ? 0.327 -4.298 6.543 1.00 85.44 103 SER A N 1
ATOM 742 C CA . SER A 1 103 ? -0.036 -2.966 7.035 1.00 85.44 103 SER A CA 1
ATOM 743 C C . SER A 1 103 ? -1.529 -2.872 7.349 1.00 85.44 103 SER A C 1
ATOM 745 O O . SER A 1 103 ? -1.885 -2.397 8.428 1.00 85.44 103 SER A O 1
ATOM 747 N N . GLY A 1 104 ? -2.392 -3.392 6.468 1.00 82.25 104 GLY A N 1
ATOM 748 C CA . GLY A 1 104 ? -3.830 -3.477 6.727 1.00 82.25 104 GLY A CA 1
ATOM 749 C C . GLY A 1 104 ? -4.160 -4.335 7.953 1.00 82.25 104 GLY A C 1
ATOM 750 O O . GLY A 1 104 ? -4.990 -3.943 8.770 1.00 82.25 104 GLY A O 1
ATOM 751 N N . TRP A 1 105 ? -3.473 -5.469 8.123 1.00 84.50 105 TRP A N 1
ATOM 752 C CA . TRP A 1 105 ? -3.681 -6.380 9.254 1.00 84.50 105 TRP A CA 1
ATOM 753 C C . TRP A 1 105 ? -3.203 -5.805 10.596 1.00 84.50 105 TRP A C 1
ATOM 755 O O . TRP A 1 105 ? -3.908 -5.872 11.600 1.00 84.50 105 TRP A O 1
ATOM 765 N N . MET A 1 106 ? -2.010 -5.209 10.631 1.00 81.69 106 MET A N 1
ATOM 766 C CA . MET A 1 106 ? -1.469 -4.580 11.841 1.00 81.69 106 MET A CA 1
ATOM 767 C C . MET A 1 106 ? -2.285 -3.354 12.264 1.00 81.69 106 MET A C 1
ATOM 769 O O . MET A 1 106 ? -2.473 -3.125 13.462 1.00 81.69 106 MET A O 1
ATOM 773 N N . GLY A 1 107 ? -2.780 -2.582 11.289 1.00 79.69 107 GLY A N 1
ATOM 774 C CA . GLY A 1 107 ? -3.724 -1.492 11.533 1.00 79.69 107 GLY A CA 1
ATOM 775 C C . GLY A 1 107 ? -5.009 -2.012 12.171 1.00 79.69 107 GLY A C 1
ATOM 776 O O . GLY A 1 107 ? -5.394 -1.538 13.234 1.00 79.69 107 GLY A O 1
ATOM 777 N N . TYR A 1 108 ? -5.583 -3.077 11.603 1.00 80.31 108 TYR A N 1
ATOM 778 C CA . TYR A 1 108 ? -6.790 -3.716 12.123 1.00 80.31 108 TYR A CA 1
ATOM 779 C C . TYR A 1 108 ? -6.665 -4.135 13.592 1.00 80.31 108 TYR A C 1
ATOM 781 O O . TYR A 1 108 ? -7.498 -3.744 14.402 1.00 80.31 108 TYR A O 1
ATOM 789 N N . GLU A 1 109 ? -5.615 -4.871 13.963 1.00 81.12 109 GLU A N 1
ATOM 790 C CA . GLU A 1 109 ? -5.396 -5.297 15.357 1.00 81.12 109 GLU A CA 1
ATOM 791 C C . GLU A 1 109 ? -5.279 -4.106 16.320 1.00 81.12 109 GLU A C 1
ATOM 793 O O . GLU A 1 109 ? -5.823 -4.117 17.429 1.00 81.12 109 GLU A O 1
ATOM 798 N N . SER A 1 110 ? -4.587 -3.050 15.886 1.00 77.62 110 SER A N 1
ATOM 799 C CA . SER A 1 110 ? -4.391 -1.838 16.684 1.00 77.62 110 SER A CA 1
ATOM 800 C C . SER A 1 110 ? -5.706 -1.080 16.886 1.00 77.62 110 SER A C 1
ATOM 802 O O . SER A 1 110 ? -6.015 -0.670 18.008 1.00 77.62 110 SER A O 1
ATOM 804 N N . ASP A 1 111 ? -6.506 -0.959 15.827 1.00 76.88 111 ASP A N 1
ATOM 805 C CA . ASP A 1 111 ? -7.806 -0.289 15.848 1.00 76.88 111 ASP A CA 1
ATOM 806 C C . ASP A 1 111 ? -8.830 -1.080 16.672 1.00 76.88 111 ASP A C 1
ATOM 808 O O . ASP A 1 111 ? -9.571 -0.507 17.474 1.00 76.88 111 ASP A O 1
ATOM 812 N N . LEU A 1 112 ? -8.817 -2.413 16.566 1.00 79.81 112 LEU A N 1
ATOM 813 C CA . LEU A 1 112 ? -9.680 -3.304 17.343 1.00 79.81 112 LEU A CA 1
ATOM 814 C C . LEU A 1 112 ? -9.369 -3.225 18.843 1.00 79.81 112 LEU A C 1
ATOM 816 O O . LEU A 1 112 ? -10.274 -3.227 19.683 1.00 79.81 112 LEU A O 1
ATOM 820 N N . LYS A 1 113 ? -8.082 -3.123 19.195 1.00 77.88 113 LYS A N 1
ATOM 821 C CA . LYS A 1 113 ? -7.637 -2.919 20.576 1.00 77.88 113 LYS A CA 1
ATOM 822 C C . LYS A 1 113 ? -8.028 -1.534 21.097 1.00 77.88 113 LYS A C 1
ATOM 824 O O . LYS A 1 113 ? -8.417 -1.423 22.256 1.00 77.88 113 LYS A O 1
ATOM 829 N N . GLY A 1 114 ? -7.983 -0.506 20.247 1.00 72.00 114 GLY A N 1
ATOM 830 C CA . GLY A 1 114 ? -8.461 0.842 20.563 1.00 72.00 114 GLY A CA 1
ATOM 831 C C . GLY A 1 114 ? -9.961 0.887 20.864 1.00 72.00 114 GLY A C 1
ATOM 832 O O . GLY A 1 114 ? -10.358 1.468 21.873 1.00 72.00 114 GLY A O 1
ATOM 833 N N . LEU A 1 115 ? -10.779 0.199 20.055 1.00 71.56 115 LEU A N 1
ATOM 834 C CA . LEU A 1 115 ? -12.220 0.069 20.301 1.00 71.56 115 LEU A CA 1
ATOM 835 C C . LEU A 1 115 ? -12.537 -0.678 21.600 1.00 71.56 115 LEU A C 1
ATOM 837 O O . LEU A 1 115 ? -13.467 -0.305 22.310 1.00 71.56 115 LEU A O 1
ATOM 841 N N . ARG A 1 116 ? -11.770 -1.724 21.928 1.00 69.12 116 ARG A N 1
ATOM 842 C CA . ARG A 1 116 ? -11.957 -2.492 23.171 1.00 69.12 116 ARG A CA 1
ATOM 843 C C . ARG A 1 116 ? -11.617 -1.706 24.436 1.00 69.12 116 ARG A C 1
ATOM 845 O O . ARG A 1 116 ? -12.169 -2.011 25.486 1.00 69.12 116 ARG A O 1
ATOM 852 N N . GLU A 1 117 ? -10.704 -0.747 24.343 1.00 73.25 117 GLU A N 1
ATOM 853 C CA . GLU A 1 117 ? -10.193 0.007 25.492 1.00 73.25 117 GLU A CA 1
ATOM 854 C C . GLU A 1 117 ? -10.920 1.359 25.688 1.00 73.25 117 GLU A C 1
ATOM 856 O O . GLU A 1 117 ? -10.524 2.129 26.559 1.00 73.25 117 GLU A O 1
ATOM 861 N N . GLU A 1 118 ? -11.931 1.689 24.862 1.00 64.19 118 GLU A N 1
ATOM 862 C CA . GLU A 1 118 ? -12.637 2.994 24.827 1.00 64.19 118 GLU A CA 1
ATOM 863 C C . GLU A 1 118 ? -11.696 4.221 24.835 1.00 64.19 118 GLU A C 1
ATOM 865 O O . GLU A 1 118 ? -12.075 5.335 25.210 1.00 64.19 118 GLU A O 1
ATOM 870 N N . ARG A 1 119 ? -10.434 4.058 24.418 1.00 50.38 119 ARG A N 1
ATOM 871 C CA . ARG A 1 119 ? -9.486 5.171 24.405 1.00 50.38 119 ARG A CA 1
ATOM 872 C C . ARG A 1 119 ? -9.796 6.052 23.210 1.00 50.38 119 ARG A C 1
ATOM 874 O O . ARG A 1 119 ? -9.755 5.601 22.069 1.00 50.38 119 ARG A O 1
ATOM 881 N N . ALA A 1 120 ? -10.081 7.322 23.496 1.00 49.97 120 ALA A N 1
ATOM 882 C CA . ALA A 1 120 ? -10.281 8.359 22.497 1.00 49.97 120 ALA A CA 1
ATOM 883 C C . ALA A 1 120 ? -9.176 8.282 21.435 1.00 49.97 120 ALA A C 1
ATOM 885 O O . ALA A 1 120 ? -7.988 8.445 21.728 1.00 49.97 120 ALA A O 1
ATOM 886 N N . PHE A 1 121 ? -9.602 7.993 20.209 1.00 55.16 121 PHE A N 1
ATOM 887 C CA . PHE A 1 121 ? -8.781 7.795 19.026 1.00 55.16 121 PHE A CA 1
ATOM 888 C C . PHE A 1 121 ? -8.149 9.139 18.602 1.00 55.16 121 PHE A C 1
ATOM 890 O O . PHE A 1 121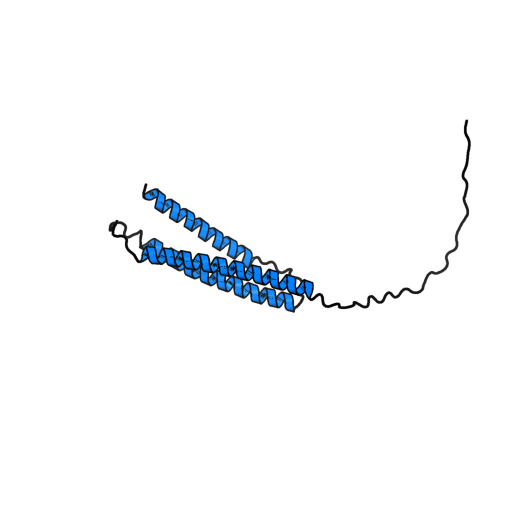 ? -8.572 9.786 17.652 1.00 55.16 121 PHE A O 1
ATOM 897 N N . VAL A 1 122 ? -7.173 9.626 19.373 1.00 52.62 122 VAL A N 1
ATOM 898 C CA . VAL A 1 122 ? -6.445 10.899 19.164 1.00 52.62 122 VAL A CA 1
ATOM 899 C C . VAL A 1 122 ? -4.948 10.621 18.925 1.00 52.62 122 VAL A C 1
ATOM 901 O O . VAL A 1 122 ? -4.068 11.438 19.165 1.00 52.62 122 VAL A O 1
ATOM 904 N N . GLY A 1 123 ? -4.626 9.435 18.406 1.00 51.88 123 GLY A N 1
ATOM 905 C CA . GLY A 1 123 ? -3.287 9.083 17.929 1.00 51.88 123 GLY A CA 1
ATOM 906 C C . GLY A 1 123 ? -3.304 8.942 16.414 1.00 51.88 123 GLY A C 1
ATOM 907 O O . GLY A 1 123 ? -3.686 7.897 15.907 1.00 51.88 123 GLY A O 1
ATOM 908 N N . GLY A 1 124 ? -2.951 10.009 15.694 1.00 53.41 124 GLY A N 1
ATOM 909 C CA . GLY A 1 124 ? -3.122 10.112 14.242 1.00 53.41 124 GLY A CA 1
ATOM 910 C C . GLY A 1 124 ? -2.467 8.988 13.430 1.00 53.41 124 GLY A C 1
ATOM 911 O O . GLY A 1 124 ? -1.295 8.664 13.617 1.00 53.41 124 GLY A O 1
ATOM 912 N N . TYR A 1 125 ? -3.222 8.482 12.456 1.00 64.12 125 TYR A N 1
ATOM 913 C CA . TYR A 1 125 ? -2.899 7.422 11.486 1.00 64.12 125 TYR A CA 1
ATOM 914 C C . TYR A 1 125 ? -1.793 7.794 10.473 1.00 64.12 125 TYR A C 1
ATOM 916 O O . TYR A 1 125 ? -1.831 7.374 9.317 1.00 64.12 125 TYR A O 1
ATOM 924 N N . LYS A 1 126 ? -0.788 8.584 10.876 1.00 68.31 126 LYS A N 1
ATOM 925 C CA . LYS A 1 126 ? 0.229 9.131 9.963 1.00 68.31 126 LYS A CA 1
ATOM 926 C C . LYS A 1 126 ? 0.938 8.045 9.149 1.00 68.31 126 LYS A C 1
ATOM 928 O O . LYS A 1 126 ? 1.227 8.254 7.978 1.00 68.31 126 LYS A O 1
ATOM 933 N N . PHE A 1 127 ? 1.186 6.878 9.742 1.00 73.56 127 PHE A N 1
ATOM 934 C CA . PHE A 1 127 ? 1.844 5.767 9.052 1.00 73.56 127 PHE A CA 1
ATOM 935 C C . PHE A 1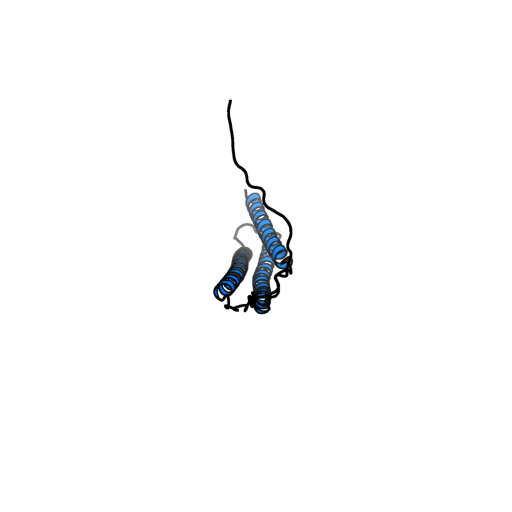 127 ? 0.989 5.170 7.929 1.00 73.56 127 PHE A C 1
ATOM 937 O O . PHE A 1 127 ? 1.495 4.959 6.830 1.00 73.56 127 PHE A O 1
ATOM 944 N N . THR A 1 128 ? -0.299 4.938 8.181 1.00 78.69 128 THR A N 1
ATOM 945 C CA . THR A 1 128 ? -1.229 4.371 7.197 1.00 78.69 128 THR A CA 1
ATOM 946 C C . THR A 1 128 ? -1.442 5.326 6.024 1.00 78.69 128 THR A C 1
ATOM 948 O O . THR A 1 128 ? -1.416 4.903 4.871 1.00 78.69 128 THR A O 1
ATOM 951 N N . GLU A 1 129 ? -1.583 6.624 6.304 1.00 83.25 129 GLU A N 1
ATOM 952 C CA . GLU A 1 129 ? -1.700 7.666 5.278 1.00 83.25 129 GLU A CA 1
ATOM 953 C C . GLU A 1 129 ? -0.456 7.715 4.377 1.00 83.25 129 GLU A C 1
ATOM 955 O O . GLU A 1 129 ? -0.571 7.619 3.155 1.00 83.25 129 GLU A O 1
ATOM 960 N N . ILE A 1 130 ? 0.742 7.771 4.974 1.00 85.38 130 ILE A N 1
ATOM 961 C CA . ILE A 1 130 ? 2.013 7.765 4.234 1.00 85.38 130 ILE A CA 1
ATOM 962 C C . ILE A 1 130 ? 2.142 6.501 3.378 1.00 85.38 130 ILE A C 1
ATOM 964 O O . ILE A 1 130 ? 2.571 6.579 2.228 1.00 85.38 130 ILE A O 1
ATOM 968 N N . PHE A 1 131 ? 1.752 5.341 3.909 1.00 84.69 131 PHE A N 1
ATOM 969 C CA . PHE A 1 131 ? 1.844 4.075 3.188 1.00 84.69 131 PHE A CA 1
ATOM 970 C C . PHE A 1 131 ? 0.920 4.035 1.961 1.00 84.69 131 PHE A C 1
ATOM 972 O O . PHE A 1 131 ? 1.349 3.639 0.878 1.00 84.69 131 PHE A O 1
ATOM 979 N N . VAL A 1 132 ? -0.327 4.498 2.092 1.00 85.88 132 VAL A N 1
ATOM 980 C CA . VAL A 1 132 ? -1.265 4.583 0.958 1.00 85.88 132 VAL A CA 1
ATOM 981 C C . VAL A 1 132 ? -0.734 5.525 -0.121 1.00 85.88 132 VAL A C 1
ATOM 983 O O . VAL A 1 132 ? -0.753 5.172 -1.301 1.00 85.88 132 VAL A O 1
ATOM 986 N N . VAL A 1 133 ? -0.212 6.692 0.270 1.00 90.75 133 VAL A N 1
ATOM 987 C CA . VAL A 1 133 ? 0.392 7.653 -0.667 1.00 90.75 133 VAL A CA 1
ATOM 988 C C . VAL A 1 133 ? 1.611 7.049 -1.369 1.00 90.75 133 VAL A C 1
ATOM 990 O O . VAL A 1 133 ? 1.761 7.200 -2.580 1.00 90.75 133 VAL A O 1
ATOM 993 N N . PHE A 1 134 ? 2.455 6.318 -0.640 1.00 89.88 134 PHE A N 1
ATOM 994 C CA . PHE A 1 134 ? 3.621 5.639 -1.200 1.00 89.88 134 PHE A CA 1
ATOM 995 C C . PHE A 1 134 ? 3.233 4.604 -2.265 1.00 89.88 134 PHE A C 1
ATOM 997 O O . PHE A 1 134 ? 3.781 4.615 -3.368 1.00 89.88 134 PHE A O 1
ATOM 1004 N N . ILE A 1 135 ? 2.243 3.754 -1.978 1.00 89.44 135 ILE A N 1
ATOM 1005 C CA . ILE A 1 135 ? 1.732 2.771 -2.941 1.00 89.44 135 ILE A CA 1
ATOM 1006 C C . ILE A 1 135 ? 1.106 3.455 -4.164 1.00 89.44 135 ILE A C 1
ATOM 1008 O O . ILE A 1 135 ? 1.350 3.031 -5.295 1.00 89.44 135 ILE A O 1
ATOM 1012 N N . ALA A 1 136 ? 0.336 4.529 -3.964 1.00 90.62 136 ALA A N 1
ATOM 1013 C CA . ALA A 1 136 ? -0.246 5.296 -5.063 1.00 90.62 136 ALA A CA 1
ATOM 1014 C C . ALA A 1 136 ? 0.837 5.898 -5.977 1.00 90.62 136 ALA A C 1
ATOM 1016 O O . ALA A 1 136 ? 0.704 5.854 -7.200 1.00 90.62 136 ALA A O 1
ATOM 1017 N N . MET A 1 137 ? 1.932 6.400 -5.397 1.00 92.38 137 MET A N 1
ATOM 1018 C CA . MET A 1 137 ? 3.066 6.937 -6.151 1.00 92.38 137 MET A CA 1
ATOM 1019 C C . MET A 1 137 ? 3.792 5.849 -6.954 1.00 92.38 137 MET A C 1
ATOM 1021 O O . MET A 1 137 ? 4.074 6.061 -8.132 1.00 92.38 137 MET A O 1
ATOM 1025 N N . LEU A 1 138 ? 4.019 4.664 -6.372 1.00 89.50 138 LEU A N 1
ATOM 1026 C CA . LEU A 1 138 ? 4.593 3.517 -7.092 1.00 89.50 138 LEU A CA 1
ATOM 1027 C C . LEU A 1 138 ? 3.734 3.094 -8.291 1.00 89.50 138 LEU A C 1
ATOM 1029 O O . LEU A 1 138 ? 4.261 2.863 -9.386 1.00 89.50 138 LEU A O 1
ATOM 1033 N N . LEU A 1 139 ? 2.414 3.035 -8.095 1.00 89.88 139 LEU A N 1
ATOM 1034 C CA . LEU A 1 139 ? 1.465 2.691 -9.150 1.00 89.88 139 LEU A CA 1
ATOM 1035 C C . LEU A 1 139 ? 1.496 3.725 -10.278 1.00 89.88 139 LEU A C 1
ATOM 1037 O O . LEU A 1 139 ? 1.619 3.362 -11.446 1.00 89.88 139 LEU A O 1
ATOM 1041 N N . PHE A 1 140 ? 1.484 5.011 -9.928 1.00 92.25 140 PHE A N 1
ATOM 1042 C CA . PHE A 1 140 ? 1.590 6.097 -10.897 1.00 92.25 140 PHE A CA 1
ATOM 1043 C C . PHE A 1 140 ? 2.907 6.053 -11.687 1.00 92.25 140 PHE A C 1
ATOM 1045 O O . PHE A 1 140 ? 2.891 6.128 -12.915 1.00 92.25 140 PHE A O 1
ATOM 1052 N N . ALA A 1 141 ? 4.041 5.852 -11.009 1.00 90.19 141 ALA A N 1
ATOM 1053 C CA . ALA A 1 141 ? 5.344 5.705 -11.655 1.00 90.19 141 ALA A CA 1
ATOM 1054 C C . ALA A 1 141 ? 5.367 4.526 -12.641 1.00 90.19 141 ALA A C 1
ATOM 1056 O O . ALA A 1 141 ? 5.954 4.615 -13.716 1.00 90.19 141 ALA A O 1
ATOM 1057 N N . THR A 1 142 ? 4.677 3.435 -12.311 1.00 86.44 142 THR A N 1
ATOM 1058 C CA . THR A 1 142 ? 4.590 2.259 -13.187 1.00 86.44 142 THR A CA 1
ATOM 1059 C C . THR A 1 142 ? 3.709 2.508 -14.399 1.00 86.44 142 THR A C 1
ATOM 1061 O O . THR A 1 142 ? 4.074 2.096 -15.496 1.00 86.44 142 THR A O 1
ATOM 1064 N N . CYS A 1 143 ? 2.604 3.239 -14.243 1.00 90.06 143 CYS A N 1
ATOM 1065 C CA . CYS A 1 143 ? 1.811 3.700 -15.381 1.00 90.06 143 CYS A CA 1
ATOM 1066 C C . CYS A 1 143 ? 2.656 4.551 -16.343 1.00 90.06 143 CYS A C 1
ATOM 1068 O O . CYS A 1 143 ? 2.583 4.345 -17.551 1.00 90.06 143 CYS A O 1
ATOM 1070 N N . LEU A 1 144 ? 3.497 5.457 -15.825 1.00 91.50 144 LEU A N 1
ATOM 1071 C CA . LEU A 1 144 ? 4.403 6.261 -16.655 1.00 91.50 144 LEU A CA 1
ATOM 1072 C C . LEU A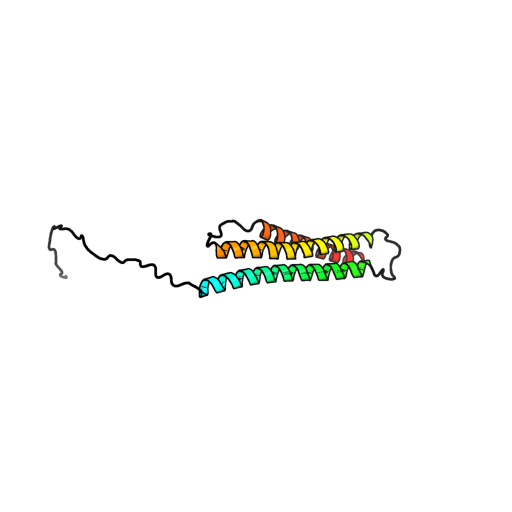 1 144 ? 5.472 5.413 -17.352 1.00 91.50 144 LEU A C 1
ATOM 1074 O O . LEU A 1 144 ? 5.742 5.632 -18.529 1.00 91.50 144 LEU A O 1
ATOM 1078 N N . LEU A 1 145 ? 6.064 4.440 -16.654 1.00 85.81 145 LEU A N 1
ATOM 1079 C CA . LEU A 1 145 ? 7.035 3.520 -17.255 1.00 85.81 145 LEU A CA 1
ATOM 1080 C C . LEU A 1 145 ? 6.414 2.701 -18.388 1.00 85.81 145 LEU A C 1
ATOM 1082 O O . LEU A 1 145 ? 7.031 2.567 -19.441 1.00 85.81 145 LEU A O 1
ATOM 1086 N N . LEU A 1 146 ? 5.196 2.188 -18.192 1.00 83.50 146 LEU A N 1
ATOM 1087 C CA . LEU A 1 146 ? 4.478 1.458 -19.235 1.00 83.50 146 LEU A CA 1
ATOM 1088 C C . LEU A 1 146 ? 4.142 2.355 -20.428 1.00 83.50 146 LEU A C 1
ATOM 1090 O O . LEU A 1 146 ? 4.330 1.929 -21.561 1.00 83.50 146 LEU A O 1
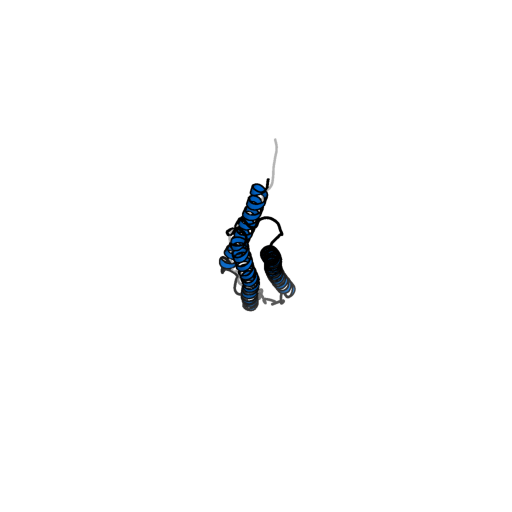ATOM 1094 N N . LEU A 1 147 ? 3.716 3.598 -20.187 1.00 88.31 147 LEU A N 1
ATOM 1095 C CA . LEU A 1 147 ? 3.436 4.557 -21.256 1.00 88.31 147 LEU A CA 1
ATOM 1096 C C . LEU A 1 147 ? 4.699 4.919 -22.050 1.00 88.31 147 LEU A C 1
ATOM 1098 O O . LEU A 1 147 ? 4.661 5.012 -23.271 1.00 88.31 147 LEU A O 1
ATOM 1102 N N . LYS A 1 148 ? 5.832 5.103 -21.365 1.00 86.62 148 LYS A N 1
ATOM 1103 C CA . LYS A 1 148 ? 7.114 5.410 -22.009 1.00 86.62 148 LYS A CA 1
ATOM 1104 C C . LYS A 1 148 ? 7.617 4.236 -22.849 1.00 86.62 148 LYS A C 1
ATOM 1106 O O . LYS A 1 148 ? 8.133 4.462 -23.937 1.00 86.62 148 LYS A O 1
ATOM 1111 N N . ALA A 1 149 ? 7.443 3.008 -22.361 1.00 81.25 149 ALA A N 1
ATOM 1112 C CA . ALA A 1 149 ? 7.791 1.800 -23.104 1.00 81.25 149 ALA A CA 1
ATOM 1113 C C . ALA A 1 149 ? 6.924 1.615 -24.363 1.00 81.25 149 ALA A C 1
ATOM 1115 O O . ALA A 1 149 ? 7.434 1.161 -25.377 1.00 81.25 149 ALA A O 1
ATOM 1116 N N . ASP A 1 150 ? 5.640 1.980 -24.305 1.00 82.50 150 ASP A N 1
ATOM 1117 C CA . ASP A 1 150 ? 4.737 1.958 -25.466 1.00 82.50 150 ASP A CA 1
ATOM 1118 C C . ASP A 1 150 ? 5.108 3.041 -26.497 1.00 82.50 150 ASP A C 1
ATOM 1120 O O . ASP A 1 150 ? 5.136 2.779 -27.696 1.00 82.50 150 ASP A O 1
ATOM 1124 N N . TYR A 1 151 ? 5.497 4.234 -26.028 1.00 84.19 151 TYR A N 1
ATOM 1125 C CA . TYR A 1 151 ? 5.920 5.337 -26.896 1.00 84.19 151 TYR A CA 1
ATOM 1126 C C . TYR A 1 151 ? 7.202 5.041 -27.685 1.00 84.19 151 TYR A C 1
ATOM 1128 O O . TYR A 1 151 ? 7.293 5.428 -28.840 1.00 84.19 151 TYR A O 1
ATOM 1136 N N . GLU A 1 152 ? 8.192 4.361 -27.100 1.00 75.88 152 GLU A N 1
ATOM 1137 C CA . GLU A 1 152 ? 9.437 4.015 -27.813 1.00 75.88 152 GLU A CA 1
ATOM 1138 C C . GLU A 1 152 ? 9.236 3.012 -28.960 1.00 75.88 152 GLU A C 1
ATOM 1140 O O . GLU A 1 152 ? 10.138 2.835 -29.775 1.00 75.88 152 GLU A O 1
ATOM 1145 N N . VAL A 1 153 ? 8.076 2.353 -29.019 1.00 68.62 153 VAL A N 1
ATOM 1146 C CA . VAL A 1 153 ? 7.734 1.363 -30.049 1.00 68.62 153 VAL A CA 1
ATOM 1147 C C . VAL A 1 153 ? 7.014 1.993 -31.259 1.00 68.62 153 VAL A C 1
ATOM 1149 O O . VAL A 1 153 ? 6.935 1.346 -32.302 1.00 68.62 153 VAL A O 1
ATOM 1152 N N . SER A 1 154 ? 6.514 3.237 -31.161 1.00 56.69 154 SER A N 1
ATOM 1153 C CA . SER A 1 154 ? 5.892 3.994 -32.275 1.00 56.69 154 SER A CA 1
ATOM 1154 C C . SER A 1 154 ? 6.855 4.968 -32.946 1.00 56.69 154 SER A C 1
ATOM 1156 O O . SER A 1 154 ? 6.734 5.126 -34.182 1.00 56.69 154 SER A O 1
#

InterPro domains:
  IPR003807 Domain of unknown function DUF202 [PF02656] (39-110)
  IPR052053 Inner Membrane YidH-like [PTHR34187] (26-147)

Sequence (154 aa):
MQSAADTCGVDTRGTPDRSSSRSSTSSSSFVPNTGSTARDYCTIERTLLSFSRLGLVLFVLSASLLLKARLPGPENDDTETGGAAALPLGTIYILASVLAIISGWMGYESDLKGLREERAFVGGYKFTEIFVVFIAMLLFATCLLLLKADYEVS

Radius of gyration: 33.56 Å; chains: 1; bounding box: 76×79×83 Å

Secondary structure (DSSP, 8-state):
---------------------------------HHHHHHHHHHHHHHHHHHHHHHHHHHHHHHHHHHHHHS--SS-S--TTTHHHHHHHHHHHHHHHHHHHHHHHHHHHHHHHHHHTT----S--HHHHHHHHHHHHHHHHHHHHHHHHHHTT-

Organism: NCBI:txid456999

pLDDT: mean 72.66, std 17.21, range [40.28, 94.5]